Protein AF-A0A2A3DNT1-F1 (afdb_monomer_lite)

Structure (mmCIF, N/CA/C/O backbone):
data_AF-A0A2A3DNT1-F1
#
_entry.id   AF-A0A2A3DNT1-F1
#
loop_
_atom_site.group_PDB
_atom_site.id
_atom_site.type_symbol
_atom_site.label_atom_id
_atom_site.label_alt_id
_atom_site.label_comp_id
_atom_site.label_asym_id
_atom_site.label_entity_id
_atom_site.label_seq_id
_atom_site.pdbx_PDB_ins_code
_atom_site.Cartn_x
_atom_site.Cartn_y
_atom_site.Cartn_z
_atom_site.occupancy
_atom_site.B_iso_or_equiv
_atom_site.auth_seq_id
_atom_site.auth_comp_id
_atom_site.auth_asym_id
_atom_site.auth_atom_id
_atom_site.pdbx_PDB_model_num
ATOM 1 N N . MET A 1 1 ? -24.115 -1.834 28.779 1.00 49.44 1 MET A N 1
ATOM 2 C CA . MET A 1 1 ? -22.853 -1.196 28.337 1.00 49.44 1 MET A CA 1
ATOM 3 C C . MET A 1 1 ? -21.983 -2.147 27.513 1.00 49.44 1 MET A C 1
ATOM 5 O O . MET A 1 1 ? -21.519 -1.716 26.469 1.00 49.44 1 MET A O 1
ATOM 9 N N . SER A 1 2 ? -21.832 -3.424 27.896 1.00 60.84 2 SER A N 1
ATOM 10 C CA . SER A 1 2 ? -21.047 -4.425 27.142 1.00 60.84 2 SER A CA 1
ATOM 11 C C . SER A 1 2 ? -21.585 -4.746 25.737 1.00 60.84 2 SER A C 1
ATOM 13 O O . SER A 1 2 ? -20.808 -4.799 24.790 1.00 60.84 2 SER A O 1
ATOM 15 N N . ASP A 1 3 ? -22.904 -4.900 25.586 1.00 71.31 3 ASP A N 1
ATOM 16 C CA . ASP A 1 3 ? -23.538 -5.273 24.306 1.00 71.31 3 ASP A CA 1
ATOM 17 C C . ASP A 1 3 ? -23.378 -4.189 23.218 1.00 71.31 3 ASP A C 1
ATOM 19 O O . ASP A 1 3 ? -23.085 -4.471 22.057 1.00 71.31 3 ASP A O 1
ATOM 23 N N . LEU A 1 4 ? -23.460 -2.918 23.627 1.00 64.50 4 LEU A N 1
ATOM 24 C CA . LEU A 1 4 ? -23.221 -1.752 22.772 1.00 64.50 4 LEU A CA 1
ATOM 25 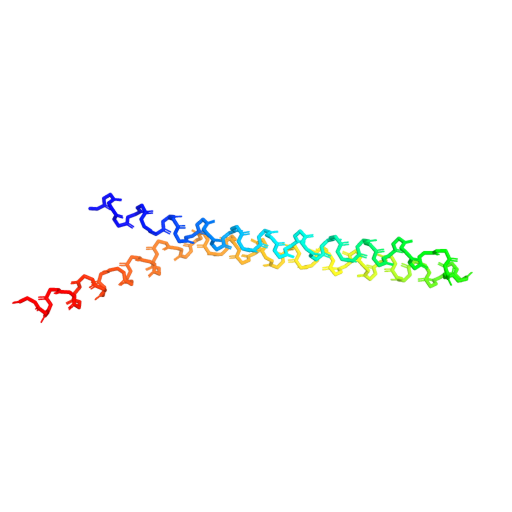C C . LEU A 1 4 ? -21.812 -1.777 22.177 1.00 64.50 4 LEU A C 1
ATOM 27 O O . LEU A 1 4 ? -21.634 -1.703 20.965 1.00 64.50 4 LEU A O 1
ATOM 31 N N . GLN A 1 5 ? -20.813 -1.911 23.051 1.00 66.44 5 GLN A N 1
ATOM 32 C CA . GLN A 1 5 ? -19.404 -1.901 22.673 1.00 66.44 5 GLN A CA 1
ATOM 33 C C . GLN A 1 5 ? -19.063 -3.097 21.778 1.00 66.44 5 GLN A C 1
ATOM 35 O O . GLN A 1 5 ? -18.307 -2.948 20.821 1.00 66.44 5 GLN A O 1
ATOM 40 N N . GLN A 1 6 ? -19.676 -4.263 22.016 1.00 71.44 6 GLN A N 1
ATOM 41 C CA . GLN A 1 6 ? -19.508 -5.435 21.153 1.00 71.44 6 GLN A CA 1
ATOM 42 C C . GLN A 1 6 ? -20.034 -5.210 19.731 1.00 71.44 6 GLN A C 1
ATOM 44 O O . GLN A 1 6 ? -19.393 -5.638 18.770 1.00 71.44 6 GLN A O 1
ATOM 49 N N . ARG A 1 7 ? -21.174 -4.529 19.574 1.00 71.38 7 ARG A N 1
ATOM 50 C CA . ARG A 1 7 ? -21.754 -4.239 18.253 1.00 71.38 7 ARG A CA 1
ATOM 51 C C . ARG A 1 7 ? -20.946 -3.196 17.480 1.00 71.38 7 ARG A C 1
ATOM 53 O O . ARG A 1 7 ? -20.730 -3.384 16.285 1.00 71.38 7 ARG A O 1
ATOM 60 N N . VAL A 1 8 ? -20.447 -2.160 18.160 1.00 68.25 8 VAL A N 1
ATOM 61 C CA . VAL A 1 8 ? -19.520 -1.169 17.574 1.00 68.25 8 VAL A CA 1
ATOM 62 C C . VAL A 1 8 ? -18.258 -1.846 17.059 1.00 68.25 8 VAL A C 1
ATOM 64 O O . VAL A 1 8 ? -17.873 -1.662 15.907 1.00 68.25 8 VAL A O 1
ATOM 67 N N . GLU A 1 9 ? -17.645 -2.687 17.890 1.00 72.19 9 GLU A N 1
ATOM 68 C CA . GLU A 1 9 ? -16.406 -3.367 17.531 1.00 72.19 9 GLU A CA 1
ATOM 69 C C . GLU A 1 9 ? -16.619 -4.363 16.378 1.00 72.19 9 GLU A C 1
ATOM 71 O O . GLU A 1 9 ? -15.755 -4.514 15.517 1.00 72.19 9 GLU A O 1
ATOM 76 N N . ALA A 1 10 ? -17.785 -5.015 16.297 1.00 75.69 10 ALA A N 1
ATOM 77 C CA . ALA A 1 10 ? -18.118 -5.903 15.184 1.00 75.69 10 ALA A CA 1
ATOM 78 C C . ALA A 1 10 ? -18.250 -5.154 13.846 1.00 75.69 10 ALA A C 1
ATOM 80 O O . ALA A 1 10 ? -17.743 -5.642 12.831 1.00 75.69 10 ALA A O 1
ATOM 81 N N . LEU A 1 11 ? -18.892 -3.979 13.846 1.00 73.25 11 LEU A N 1
ATOM 82 C CA . LEU A 1 11 ? -19.041 -3.145 12.651 1.00 73.25 11 LEU A CA 1
ATOM 83 C C . LEU A 1 11 ? -17.684 -2.592 12.198 1.00 73.25 11 LEU A C 1
ATOM 85 O O . LEU A 1 11 ? -17.305 -2.759 11.039 1.00 73.25 11 LEU A O 1
ATOM 89 N N . TYR A 1 12 ? -16.907 -2.055 13.145 1.00 74.00 12 TYR A N 1
ATOM 90 C CA . TYR A 1 12 ? -15.544 -1.573 12.920 1.00 74.00 12 TYR A CA 1
ATOM 91 C C . TYR A 1 12 ? -14.656 -2.652 12.291 1.00 74.00 12 TYR A C 1
ATOM 93 O O . TYR A 1 12 ? -13.990 -2.440 11.280 1.00 74.00 12 TYR A O 1
ATOM 101 N N . ARG A 1 13 ? -14.695 -3.867 12.840 1.00 76.81 13 ARG A N 1
ATOM 102 C CA . ARG A 1 13 ? -13.883 -4.983 12.350 1.00 76.81 13 ARG A CA 1
ATOM 103 C C . ARG A 1 13 ? -14.310 -5.455 10.957 1.00 76.81 13 ARG A C 1
ATOM 105 O O . ARG A 1 13 ? -13.479 -5.987 10.223 1.00 76.81 13 ARG A O 1
ATOM 112 N N . SER A 1 14 ? -15.577 -5.281 10.580 1.00 82.38 14 SER A N 1
ATOM 113 C CA . SER A 1 14 ? -16.045 -5.542 9.213 1.00 82.38 14 SER A CA 1
ATOM 114 C C . SER A 1 14 ? -15.501 -4.509 8.227 1.00 82.38 14 SER A C 1
ATOM 116 O O . SER A 1 14 ? -15.029 -4.882 7.155 1.00 82.38 14 SER A O 1
ATOM 118 N N . ASP A 1 15 ? -15.515 -3.232 8.601 1.00 81.50 15 ASP A N 1
ATOM 119 C CA . ASP A 1 15 ? -15.040 -2.139 7.749 1.00 81.50 15 ASP A CA 1
ATOM 120 C C . ASP A 1 15 ? -13.519 -2.199 7.522 1.00 81.50 15 ASP A C 1
ATOM 122 O O . ASP A 1 15 ? -13.025 -2.125 6.393 1.00 81.50 15 ASP A O 1
ATOM 126 N N . VAL A 1 16 ? -12.767 -2.513 8.584 1.00 84.69 16 VAL A N 1
ATOM 127 C CA . VAL A 1 16 ? -11.327 -2.806 8.501 1.00 84.69 16 VAL A CA 1
ATOM 128 C C . VAL A 1 16 ? -11.062 -3.974 7.548 1.00 84.69 16 VAL A C 1
ATOM 130 O O . VAL A 1 16 ? -10.155 -3.905 6.720 1.00 84.69 16 VAL A O 1
ATOM 133 N N . ARG A 1 17 ? -11.859 -5.051 7.618 1.00 86.25 17 ARG A N 1
ATOM 134 C CA . ARG A 1 17 ? -11.722 -6.200 6.707 1.00 86.25 17 ARG A CA 1
ATOM 135 C C . ARG A 1 17 ? -11.996 -5.816 5.255 1.00 86.25 17 ARG A C 1
ATOM 137 O O . ARG A 1 17 ? -11.266 -6.278 4.382 1.00 86.25 17 ARG A O 1
ATOM 144 N N . GLY A 1 18 ? -13.013 -4.993 4.999 1.00 88.12 18 GLY A N 1
ATOM 145 C CA . GLY A 1 18 ? -13.313 -4.480 3.660 1.00 88.12 18 GLY A CA 1
ATOM 146 C C . GLY A 1 18 ? -12.159 -3.651 3.100 1.00 88.12 18 GLY A C 1
ATOM 147 O O . GLY A 1 18 ? -11.690 -3.903 1.992 1.00 88.12 18 GLY A O 1
ATOM 148 N N . SER A 1 19 ? -11.624 -2.740 3.911 1.00 88.25 19 SER A N 1
ATOM 149 C CA . SER A 1 19 ? -10.473 -1.906 3.555 1.00 88.25 19 SER A CA 1
ATOM 150 C C . SER A 1 19 ? -9.220 -2.736 3.244 1.00 88.25 19 SER A C 1
ATOM 152 O O . SER A 1 19 ? -8.547 -2.503 2.240 1.00 88.25 19 SER A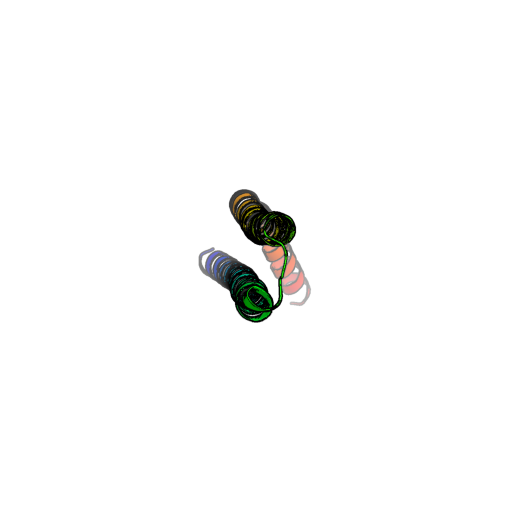 O 1
ATOM 154 N N . VAL A 1 20 ? -8.929 -3.761 4.055 1.00 89.19 20 VAL A N 1
ATOM 155 C CA . VAL A 1 20 ? -7.814 -4.692 3.806 1.00 89.19 20 VAL A CA 1
ATOM 156 C C . VAL A 1 20 ? -8.027 -5.482 2.515 1.00 89.19 20 VAL A C 1
ATOM 158 O O . VAL A 1 20 ? -7.091 -5.616 1.728 1.00 89.19 20 VAL A O 1
ATOM 161 N N . LEU A 1 21 ? -9.244 -5.974 2.262 1.00 93.38 21 LEU A N 1
ATOM 162 C CA . LEU A 1 21 ? -9.570 -6.692 1.028 1.00 93.38 21 LEU A CA 1
ATOM 163 C C . LEU A 1 21 ? -9.320 -5.814 -0.206 1.00 93.38 21 LEU A C 1
ATOM 165 O O . LEU A 1 21 ? -8.686 -6.267 -1.156 1.00 93.38 21 LEU A O 1
ATOM 169 N N . LEU A 1 22 ? -9.752 -4.551 -0.173 1.00 91.50 22 LEU A N 1
ATOM 170 C CA . LEU A 1 22 ? -9.533 -3.607 -1.269 1.00 91.50 22 LEU A CA 1
ATOM 171 C C . LEU A 1 22 ? -8.043 -3.341 -1.522 1.00 91.50 22 LEU A C 1
ATOM 173 O O . LEU A 1 22 ? -7.621 -3.372 -2.678 1.00 91.50 22 LEU A O 1
ATOM 177 N N . ILE A 1 23 ? -7.234 -3.154 -0.470 1.00 94.19 23 ILE A N 1
ATOM 178 C CA . ILE A 1 23 ? -5.771 -3.028 -0.607 1.00 94.19 23 ILE A CA 1
ATOM 179 C C . ILE A 1 23 ? -5.196 -4.275 -1.275 1.00 94.19 23 ILE A C 1
ATOM 181 O O . ILE A 1 23 ? -4.432 -4.162 -2.231 1.00 94.19 23 ILE A O 1
ATOM 185 N N . VAL A 1 24 ? -5.556 -5.467 -0.799 1.00 95.19 24 VAL A N 1
ATOM 186 C CA . VAL A 1 24 ? -5.029 -6.725 -1.345 1.00 95.19 24 VAL A CA 1
ATOM 187 C C . VAL A 1 24 ? -5.399 -6.874 -2.820 1.00 95.19 24 VAL A C 1
ATOM 189 O O . VAL A 1 24 ? -4.530 -7.172 -3.638 1.00 95.19 24 VAL A O 1
ATOM 192 N N . CYS A 1 25 ? -6.654 -6.608 -3.189 1.00 96.62 25 CYS A N 1
ATOM 193 C CA . CYS A 1 25 ? -7.096 -6.634 -4.582 1.00 96.62 25 CYS A CA 1
ATOM 194 C C . CYS A 1 25 ? -6.329 -5.629 -5.454 1.00 96.62 25 CYS A C 1
ATOM 196 O O . CYS A 1 25 ? -5.922 -5.976 -6.566 1.00 96.62 25 CYS A O 1
ATOM 198 N N . LEU A 1 26 ? -6.085 -4.413 -4.953 1.00 95.75 26 LEU A N 1
ATOM 199 C CA . LEU A 1 26 ? -5.283 -3.404 -5.645 1.00 95.75 26 LEU A CA 1
ATOM 200 C C . LEU A 1 26 ? -3.849 -3.899 -5.879 1.00 95.75 26 LEU A C 1
ATOM 202 O O . LEU A 1 26 ? -3.363 -3.850 -7.007 1.00 95.75 26 LEU A O 1
ATOM 206 N N . TRP A 1 27 ? -3.195 -4.416 -4.837 1.00 97.12 27 TRP A N 1
ATOM 207 C CA . TRP A 1 27 ? -1.839 -4.965 -4.919 1.00 97.12 27 TRP A CA 1
ATOM 208 C C . TRP A 1 27 ? -1.736 -6.080 -5.951 1.00 97.12 27 TRP A C 1
ATOM 210 O O . TRP A 1 27 ? -0.875 -6.024 -6.830 1.00 97.12 27 TRP A O 1
ATOM 220 N N . VAL A 1 28 ? -2.644 -7.056 -5.885 1.00 97.94 28 VAL A N 1
ATOM 221 C CA . VAL A 1 28 ? -2.690 -8.169 -6.839 1.00 97.94 28 VAL A CA 1
ATOM 222 C C . VAL A 1 28 ? -2.860 -7.649 -8.262 1.00 97.94 28 VAL A C 1
ATOM 224 O O . VAL A 1 28 ? -2.118 -8.062 -9.146 1.00 97.94 28 VAL A O 1
ATOM 227 N N . THR A 1 29 ? -3.780 -6.710 -8.485 1.00 97.62 29 THR A N 1
ATOM 228 C CA . THR A 1 29 ? -4.067 -6.177 -9.824 1.00 97.62 29 THR A CA 1
ATOM 229 C C . THR A 1 29 ? -2.870 -5.425 -10.404 1.00 97.62 29 THR A C 1
ATOM 231 O O . THR A 1 29 ? -2.453 -5.706 -11.526 1.00 97.62 29 THR A O 1
ATOM 234 N N . ILE A 1 30 ? -2.283 -4.493 -9.647 1.00 97.56 30 ILE A N 1
ATOM 235 C CA . ILE A 1 30 ? -1.160 -3.674 -10.124 1.00 97.56 30 ILE A CA 1
ATOM 236 C C . ILE A 1 30 ? 0.084 -4.530 -10.363 1.00 97.56 30 ILE A C 1
ATOM 238 O O . ILE A 1 30 ? 0.720 -4.389 -11.407 1.00 97.56 30 ILE A O 1
ATOM 242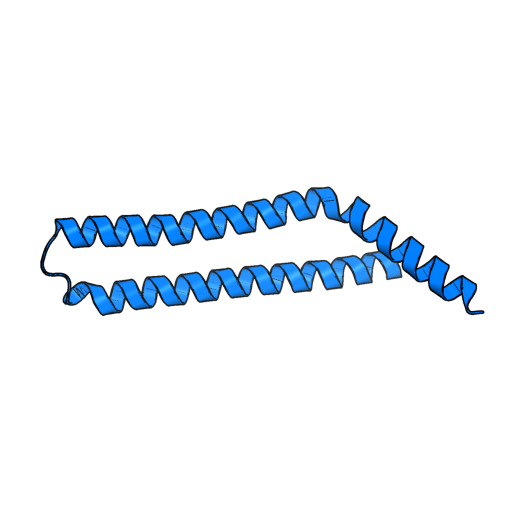 N N . LEU A 1 31 ? 0.420 -5.441 -9.443 1.00 97.00 31 LEU A N 1
ATOM 243 C CA . LEU A 1 31 ? 1.569 -6.332 -9.622 1.00 97.00 31 LEU A CA 1
ATOM 244 C C . LEU A 1 31 ? 1.359 -7.295 -10.788 1.00 97.00 31 LEU A C 1
ATOM 246 O O . LEU A 1 31 ? 2.280 -7.499 -11.574 1.00 97.00 31 LEU A O 1
ATOM 250 N N . PHE A 1 32 ? 0.155 -7.849 -10.939 1.00 97.50 32 PHE A N 1
ATOM 251 C CA . PHE A 1 32 ? -0.173 -8.700 -12.076 1.00 97.50 32 PHE A CA 1
ATOM 252 C C . PHE A 1 32 ? 0.024 -7.959 -13.402 1.00 97.50 32 PHE A C 1
ATOM 254 O O . PHE A 1 32 ? 0.720 -8.460 -14.284 1.00 97.50 32 PHE A O 1
ATOM 261 N N . VAL A 1 33 ? -0.524 -6.746 -13.529 1.00 96.69 33 VAL A N 1
ATOM 262 C CA . VAL A 1 33 ? -0.360 -5.927 -14.738 1.00 96.69 33 VAL A CA 1
ATOM 263 C C . VAL A 1 33 ? 1.111 -5.594 -14.973 1.00 96.69 33 VAL A C 1
ATOM 265 O O . VAL A 1 33 ? 1.586 -5.735 -16.098 1.00 96.69 33 VAL A O 1
ATOM 268 N N . LEU A 1 34 ? 1.859 -5.207 -13.936 1.00 96.31 34 LEU A N 1
ATOM 269 C CA . LEU A 1 34 ? 3.282 -4.886 -14.056 1.00 96.31 34 LEU A CA 1
ATOM 270 C C . LEU A 1 34 ? 4.091 -6.089 -14.556 1.00 96.31 34 LEU A C 1
ATOM 272 O O . LEU A 1 34 ? 4.860 -5.951 -15.501 1.00 96.31 34 LEU A O 1
ATOM 276 N N . LEU A 1 35 ? 3.885 -7.272 -13.971 1.00 96.56 35 LEU A N 1
ATOM 277 C CA . LEU A 1 35 ? 4.589 -8.497 -14.357 1.00 96.56 35 LEU A CA 1
ATOM 278 C C . LEU A 1 35 ? 4.219 -8.943 -15.773 1.00 96.56 35 LEU A C 1
ATOM 280 O O . LEU A 1 35 ? 5.098 -9.306 -16.553 1.00 96.56 35 LEU A O 1
ATOM 284 N N . MET A 1 36 ? 2.931 -8.884 -16.115 1.00 97.31 36 MET A N 1
ATOM 285 C CA . MET A 1 36 ? 2.449 -9.307 -17.426 1.00 97.31 36 MET A CA 1
ATOM 286 C C . MET A 1 36 ? 2.883 -8.346 -18.532 1.00 97.31 36 MET A C 1
ATOM 288 O O . MET A 1 36 ? 3.147 -8.779 -19.647 1.00 97.31 36 MET A O 1
ATOM 292 N N . THR A 1 37 ? 2.992 -7.049 -18.242 1.00 94.81 37 THR A N 1
ATOM 293 C CA . THR A 1 37 ? 3.423 -6.044 -19.227 1.00 94.81 37 THR A CA 1
ATOM 294 C C . THR A 1 37 ? 4.944 -5.921 -19.335 1.00 94.81 37 THR A C 1
ATOM 296 O O . THR A 1 37 ? 5.436 -5.540 -20.395 1.00 94.81 37 THR A O 1
ATOM 299 N N . TRP A 1 38 ? 5.702 -6.311 -18.303 1.00 94.56 38 TRP A N 1
ATOM 300 C CA . TRP A 1 38 ? 7.164 -6.185 -18.239 1.00 94.56 38 TRP A CA 1
ATOM 301 C C . TRP A 1 38 ? 7.945 -6.639 -19.489 1.00 94.56 38 TRP A C 1
ATOM 303 O O . TRP A 1 38 ? 8.816 -5.881 -19.936 1.00 94.56 38 TRP A O 1
ATOM 313 N N . PRO A 1 39 ? 7.686 -7.825 -20.087 1.00 95.31 39 PRO A N 1
ATOM 314 C CA . PRO A 1 39 ? 8.439 -8.277 -21.260 1.00 95.31 39 PRO A CA 1
ATOM 315 C C . PRO A 1 39 ? 8.111 -7.486 -22.533 1.00 95.31 39 PRO A C 1
ATOM 317 O O . PRO A 1 39 ? 8.912 -7.482 -23.462 1.00 95.31 39 PRO A O 1
ATOM 320 N N . TYR A 1 40 ? 6.966 -6.801 -22.575 1.00 94.62 40 TYR A N 1
ATOM 321 C CA . TYR A 1 40 ? 6.518 -6.030 -23.736 1.00 94.62 40 TYR A CA 1
ATOM 322 C C . TYR A 1 40 ? 7.031 -4.588 -23.737 1.00 94.62 40 TYR A C 1
ATOM 324 O O . TYR A 1 40 ? 6.846 -3.887 -24.727 1.00 94.62 40 TYR A O 1
ATOM 332 N N . ILE A 1 41 ? 7.670 -4.129 -22.653 1.00 93.06 41 ILE A N 1
ATOM 333 C CA . ILE A 1 41 ? 8.239 -2.781 -22.573 1.00 93.06 41 ILE A CA 1
ATOM 334 C C . ILE A 1 41 ? 9.644 -2.805 -23.205 1.00 93.06 41 ILE A C 1
ATOM 336 O O . ILE A 1 41 ? 10.544 -3.446 -22.651 1.00 93.06 41 ILE A O 1
ATOM 340 N N . PRO A 1 42 ? 9.867 -2.117 -24.341 1.00 89.50 42 PRO A N 1
ATOM 341 C CA . PRO A 1 42 ? 11.131 -2.198 -25.070 1.00 89.50 42 PRO A CA 1
ATOM 342 C C . PRO A 1 42 ? 12.222 -1.283 -24.494 1.00 89.50 42 PRO A C 1
ATOM 344 O O . PRO A 1 42 ? 13.401 -1.608 -24.590 1.00 89.50 42 PRO A O 1
ATOM 347 N N . ASP A 1 43 ? 11.842 -0.160 -23.877 1.00 94.62 43 ASP A N 1
ATOM 348 C CA . ASP A 1 43 ? 12.766 0.871 -23.394 1.00 94.62 43 ASP A CA 1
ATOM 349 C C . ASP A 1 43 ? 12.991 0.802 -21.874 1.00 94.62 43 ASP A C 1
ATOM 351 O O . ASP A 1 43 ? 12.056 0.626 -21.087 1.00 94.62 43 ASP A O 1
ATOM 355 N N . GLY A 1 44 ? 14.248 0.965 -21.452 1.00 92.94 44 GLY A N 1
ATOM 356 C CA . GLY A 1 44 ? 14.635 0.921 -20.040 1.00 92.94 44 GLY A CA 1
ATOM 357 C C . GLY A 1 44 ? 14.129 2.116 -19.228 1.00 92.94 44 GLY A C 1
ATOM 358 O O . GLY A 1 44 ? 13.762 1.949 -18.064 1.00 92.94 44 GLY A O 1
ATOM 359 N N . GLY A 1 45 ? 14.046 3.300 -19.839 1.00 95.88 45 GLY A N 1
ATOM 360 C CA . GLY A 1 45 ? 13.471 4.489 -19.213 1.00 95.88 45 GLY A CA 1
ATOM 361 C C . GLY A 1 45 ? 11.983 4.305 -18.925 1.00 95.88 45 GLY A C 1
ATOM 362 O O . GLY A 1 45 ? 11.536 4.552 -17.805 1.00 95.88 45 GLY A O 1
ATOM 363 N N . ILE A 1 46 ? 11.228 3.769 -19.888 1.00 94.94 46 ILE A N 1
ATOM 364 C CA . ILE A 1 46 ? 9.804 3.448 -19.708 1.00 94.94 46 ILE A CA 1
ATOM 365 C C . ILE A 1 46 ? 9.614 2.418 -18.586 1.00 94.94 46 ILE A C 1
ATOM 367 O O . ILE A 1 46 ? 8.731 2.601 -17.748 1.00 94.94 46 ILE A O 1
ATOM 371 N N . LYS A 1 47 ? 10.458 1.377 -18.498 1.00 95.56 47 LYS A N 1
ATOM 372 C CA . LYS A 1 47 ? 10.397 0.405 -17.384 1.00 95.56 47 LYS A CA 1
ATOM 373 C C . LYS A 1 47 ? 10.550 1.076 -16.025 1.00 95.56 47 LYS A C 1
ATOM 375 O O . LYS A 1 47 ? 9.814 0.744 -15.099 1.00 95.56 47 LYS A O 1
ATOM 380 N N . LEU A 1 48 ? 11.480 2.023 -15.911 1.00 96.62 48 LEU A N 1
ATOM 381 C CA . LEU A 1 48 ? 11.722 2.750 -14.669 1.00 96.62 48 LEU A CA 1
ATOM 382 C C . LEU A 1 48 ? 10.518 3.625 -14.302 1.00 96.62 48 LEU A C 1
ATOM 384 O O . LEU A 1 48 ? 10.045 3.563 -13.169 1.00 96.62 48 LEU A O 1
ATOM 388 N N . VAL A 1 49 ? 9.970 4.371 -15.265 1.00 96.62 49 VAL A N 1
ATOM 389 C CA . VAL A 1 49 ? 8.776 5.206 -15.052 1.00 96.62 49 VAL A CA 1
ATOM 390 C C . VAL A 1 49 ? 7.581 4.361 -14.616 1.00 96.62 49 VAL A C 1
ATOM 392 O O . VAL A 1 49 ? 6.931 4.690 -13.625 1.00 96.62 49 VAL A O 1
ATOM 395 N N . VAL A 1 50 ? 7.309 3.251 -15.307 1.00 96.25 50 VAL A N 1
ATOM 396 C CA . VAL A 1 50 ? 6.194 2.351 -14.980 1.00 96.25 50 VAL A CA 1
ATOM 397 C C . VAL A 1 50 ? 6.382 1.721 -13.597 1.00 96.25 50 VAL A C 1
ATOM 399 O O . VAL A 1 50 ? 5.431 1.680 -12.819 1.00 96.25 50 VAL A O 1
ATOM 402 N N . ALA A 1 51 ? 7.598 1.288 -13.251 1.00 96.25 51 ALA A N 1
ATOM 403 C CA . ALA A 1 51 ? 7.890 0.725 -11.934 1.00 96.25 51 ALA A CA 1
ATOM 404 C C . ALA A 1 51 ? 7.689 1.750 -10.806 1.00 96.25 51 ALA A C 1
ATOM 406 O O . ALA A 1 51 ? 7.054 1.438 -9.798 1.00 96.25 51 ALA A O 1
ATOM 407 N N . VAL A 1 52 ? 8.178 2.983 -10.983 1.00 97.88 52 VAL A N 1
ATOM 408 C CA . VAL A 1 52 ? 8.007 4.065 -9.999 1.00 97.88 52 VAL A CA 1
ATOM 409 C C . VAL A 1 52 ? 6.537 4.455 -9.866 1.00 97.88 52 VAL A C 1
ATOM 411 O O . VAL A 1 52 ? 6.050 4.610 -8.748 1.00 97.88 52 VAL A O 1
ATOM 414 N N . ALA A 1 53 ? 5.806 4.561 -10.977 1.00 96.88 53 ALA A N 1
ATOM 415 C CA . ALA A 1 53 ? 4.380 4.866 -10.956 1.00 96.88 53 ALA A CA 1
ATOM 416 C C . ALA A 1 53 ? 3.576 3.765 -10.246 1.00 96.88 53 ALA A C 1
ATOM 418 O O . ALA A 1 53 ? 2.760 4.068 -9.377 1.00 96.88 53 ALA A O 1
ATOM 419 N N . ALA A 1 54 ? 3.844 2.491 -10.548 1.00 96.88 54 ALA A N 1
ATOM 420 C CA . ALA A 1 54 ? 3.208 1.361 -9.872 1.00 96.88 54 ALA A CA 1
ATOM 421 C C . ALA A 1 54 ? 3.503 1.369 -8.363 1.00 96.88 54 ALA A C 1
ATOM 423 O O . ALA A 1 54 ? 2.584 1.232 -7.554 1.00 96.88 54 ALA A O 1
ATOM 424 N N . ALA A 1 55 ? 4.760 1.601 -7.974 1.00 97.50 55 ALA A N 1
ATOM 425 C CA . ALA A 1 55 ? 5.148 1.714 -6.571 1.00 97.50 55 ALA A CA 1
ATOM 426 C C . ALA A 1 55 ? 4.434 2.881 -5.870 1.00 97.50 55 ALA A C 1
ATOM 428 O O . ALA A 1 55 ? 3.899 2.701 -4.777 1.00 97.50 55 ALA A O 1
ATOM 429 N N . ALA A 1 56 ? 4.363 4.052 -6.508 1.00 97.75 56 ALA A N 1
ATOM 430 C CA . ALA A 1 56 ? 3.672 5.218 -5.967 1.00 97.75 56 ALA A CA 1
ATOM 431 C C . ALA A 1 56 ? 2.179 4.939 -5.736 1.00 97.75 56 ALA A C 1
ATOM 433 O O . ALA A 1 56 ? 1.666 5.221 -4.655 1.00 97.75 56 ALA A O 1
ATOM 434 N N . VAL A 1 57 ? 1.493 4.326 -6.709 1.00 96.19 57 VAL A N 1
ATOM 435 C CA . VAL A 1 57 ? 0.074 3.950 -6.587 1.00 96.19 57 VAL A CA 1
ATOM 436 C C . VAL A 1 57 ? -0.145 3.033 -5.386 1.00 96.19 57 VAL A C 1
ATOM 438 O O . VAL A 1 57 ? -1.047 3.286 -4.585 1.00 96.19 57 VAL A O 1
ATOM 441 N N . LEU A 1 58 ? 0.687 2.000 -5.234 1.00 96.62 58 LEU A N 1
ATOM 442 C CA . LEU A 1 58 ? 0.568 1.025 -4.150 1.00 96.62 58 LEU A CA 1
ATOM 443 C C . LEU A 1 58 ? 0.852 1.639 -2.780 1.00 96.62 58 LEU A C 1
ATOM 445 O O . LEU A 1 58 ? 0.068 1.450 -1.846 1.00 96.62 58 LEU A O 1
ATOM 449 N N . ILE A 1 59 ? 1.943 2.396 -2.659 1.00 96.62 59 ILE A N 1
ATOM 450 C CA . ILE A 1 59 ? 2.355 3.014 -1.397 1.00 96.62 59 ILE A CA 1
ATOM 451 C C . ILE A 1 59 ? 1.327 4.057 -0.965 1.00 96.62 59 ILE A C 1
ATOM 453 O O . ILE A 1 59 ? 0.854 3.999 0.168 1.00 96.62 59 ILE A O 1
ATOM 457 N N . PHE A 1 60 ? 0.932 4.972 -1.854 1.00 96.56 60 PHE A N 1
ATOM 458 C CA . PHE A 1 60 ? 0.004 6.038 -1.485 1.00 96.56 60 PHE A CA 1
ATOM 459 C C . PHE A 1 60 ? -1.396 5.521 -1.169 1.00 96.56 60 PHE A C 1
ATOM 461 O O . PHE A 1 60 ? -1.981 5.978 -0.192 1.00 96.56 60 PHE A O 1
ATOM 468 N N . ASN A 1 61 ? -1.921 4.538 -1.908 1.00 94.50 61 ASN A N 1
ATOM 469 C CA . ASN A 1 61 ? -3.220 3.949 -1.560 1.00 94.50 61 ASN A CA 1
ATOM 470 C C . ASN A 1 61 ? -3.172 3.225 -0.212 1.00 94.50 61 ASN A C 1
ATOM 472 O O . ASN A 1 61 ? -4.078 3.377 0.606 1.00 94.50 61 ASN A O 1
ATOM 476 N N . THR A 1 62 ? -2.099 2.474 0.047 1.00 93.81 62 THR A N 1
ATOM 477 C CA . THR A 1 62 ? -1.929 1.784 1.333 1.00 93.81 62 THR A CA 1
ATOM 478 C C . THR A 1 62 ? -1.803 2.797 2.477 1.00 93.81 62 THR A C 1
ATOM 480 O O . THR A 1 62 ? -2.454 2.639 3.506 1.00 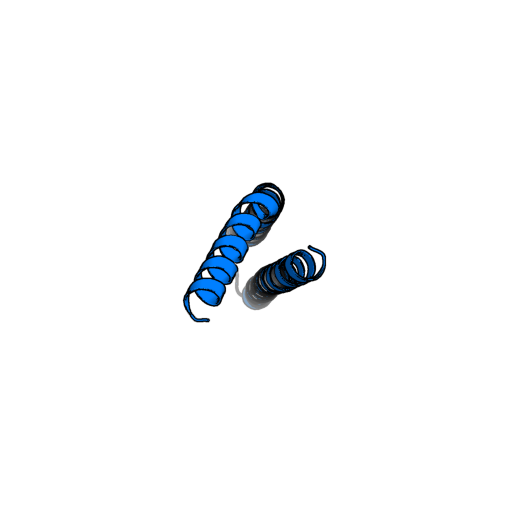93.81 62 THR A O 1
ATOM 483 N N . ALA A 1 63 ? -1.033 3.874 2.289 1.00 94.38 63 ALA A N 1
ATOM 484 C CA . ALA A 1 63 ? -0.876 4.945 3.272 1.00 94.38 63 ALA A CA 1
ATOM 485 C C . ALA A 1 63 ? -2.183 5.708 3.529 1.00 94.38 63 ALA A C 1
ATOM 487 O O . ALA A 1 63 ? -2.500 5.986 4.682 1.00 94.38 63 ALA A O 1
ATOM 488 N N . ALA A 1 64 ? -2.965 6.006 2.488 1.00 91.12 64 ALA A N 1
ATOM 489 C CA . ALA A 1 64 ? -4.251 6.687 2.618 1.00 91.12 64 ALA A CA 1
ATOM 490 C C . ALA A 1 64 ? -5.254 5.859 3.433 1.00 91.12 64 ALA A C 1
ATOM 492 O O . ALA A 1 64 ? -5.903 6.387 4.333 1.00 91.12 64 ALA A O 1
ATOM 493 N N . ILE A 1 65 ? -5.340 4.550 3.174 1.00 88.94 65 ILE A N 1
ATOM 494 C CA . ILE A 1 65 ? -6.214 3.662 3.949 1.00 88.94 65 ILE A CA 1
ATOM 495 C C . ILE A 1 65 ? -5.684 3.483 5.375 1.00 88.94 65 ILE A C 1
ATOM 497 O O . ILE A 1 65 ? -6.468 3.512 6.316 1.00 88.94 65 ILE A O 1
ATOM 501 N N . LEU A 1 66 ? -4.369 3.363 5.583 1.00 87.69 66 LEU A N 1
ATOM 502 C CA . LEU A 1 66 ? -3.798 3.335 6.935 1.00 87.69 66 LEU A CA 1
ATOM 503 C C . LEU A 1 66 ? -4.100 4.621 7.712 1.00 87.69 66 LEU A C 1
ATOM 505 O O . LEU A 1 66 ? -4.456 4.542 8.885 1.00 87.69 66 LEU A O 1
ATOM 509 N N . ALA A 1 67 ? -4.007 5.784 7.067 1.00 88.50 67 ALA A N 1
ATOM 510 C CA . ALA A 1 67 ? -4.367 7.065 7.665 1.00 88.50 67 ALA A CA 1
ATOM 511 C C . ALA A 1 67 ? -5.863 7.125 8.003 1.00 88.50 67 ALA A C 1
ATOM 513 O O . ALA A 1 67 ? -6.210 7.514 9.116 1.00 88.50 67 ALA A O 1
ATOM 514 N N . MET A 1 68 ? -6.733 6.663 7.096 1.00 84.75 68 MET A N 1
ATOM 515 C CA . MET A 1 68 ? -8.169 6.521 7.354 1.00 84.75 68 MET A CA 1
ATOM 516 C C . MET A 1 68 ? -8.411 5.632 8.576 1.00 84.75 68 MET A C 1
ATOM 518 O O . MET A 1 68 ? -9.105 6.052 9.492 1.00 84.75 68 MET A O 1
ATOM 522 N N . LEU A 1 69 ? -7.808 4.441 8.634 1.00 82.00 69 LEU A N 1
ATOM 523 C CA . LEU A 1 69 ? -7.975 3.505 9.748 1.00 82.00 69 LEU A CA 1
ATOM 524 C C . LEU A 1 69 ? -7.426 4.052 11.070 1.00 82.00 69 LEU A C 1
ATOM 526 O O . LEU A 1 69 ? -7.998 3.770 12.123 1.00 82.00 69 LEU A O 1
ATOM 530 N N . ASN A 1 70 ? -6.321 4.801 11.031 1.00 80.75 70 ASN A N 1
ATOM 531 C CA . ASN A 1 70 ? -5.728 5.410 12.218 1.00 80.75 70 ASN A CA 1
ATOM 532 C C . ASN A 1 70 ? -6.610 6.541 12.762 1.00 80.75 70 ASN A C 1
ATOM 534 O O . ASN A 1 70 ? -6.912 6.553 13.950 1.00 80.75 70 ASN A O 1
ATOM 538 N N . HIS A 1 71 ? -7.103 7.417 11.885 1.00 73.44 71 HIS A N 1
ATOM 539 C CA . HIS A 1 71 ? -8.037 8.478 12.259 1.00 73.44 71 HIS A CA 1
ATOM 540 C C . HIS A 1 71 ? -9.382 7.906 12.744 1.00 73.44 71 HIS A C 1
ATOM 542 O O . HIS A 1 71 ? -9.909 8.324 13.769 1.00 73.44 71 HIS A O 1
ATOM 548 N N . TYR A 1 72 ? -9.877 6.840 12.103 1.00 66.81 72 TYR A N 1
ATOM 549 C CA . TYR A 1 72 ? -11.066 6.110 12.557 1.00 66.81 72 TYR A CA 1
ATOM 550 C C . TYR A 1 72 ? -10.903 5.494 13.951 1.00 66.81 72 TYR A C 1
ATOM 552 O O . TYR A 1 72 ? -11.888 5.368 14.671 1.00 66.81 72 TYR A O 1
ATOM 560 N N . LYS A 1 73 ? -9.691 5.081 14.351 1.00 63.16 73 LYS A N 1
ATOM 561 C CA . LYS A 1 73 ? -9.442 4.586 15.716 1.00 63.16 73 LYS A CA 1
ATOM 562 C C . LYS A 1 73 ? -9.515 5.691 16.762 1.00 63.16 73 LYS A C 1
ATOM 564 O O . LYS A 1 73 ? -9.932 5.394 17.876 1.00 63.16 73 LYS A O 1
ATOM 569 N N . GLU A 1 74 ? -9.112 6.910 16.417 1.00 61.34 74 GLU A N 1
ATOM 570 C CA . GLU A 1 74 ? -9.207 8.069 17.310 1.00 61.34 74 GLU A CA 1
ATOM 571 C C . GLU A 1 74 ? -10.658 8.557 17.449 1.00 61.34 74 GLU A C 1
ATOM 573 O O . GLU A 1 74 ? -11.077 8.891 18.555 1.00 61.34 74 GLU A O 1
ATOM 578 N N . ASP A 1 75 ? -11.460 8.484 16.379 1.00 60.25 75 ASP A N 1
ATOM 579 C CA . ASP A 1 75 ? -12.833 9.016 16.368 1.00 60.25 75 ASP A CA 1
ATOM 580 C C . ASP A 1 75 ? -13.947 7.982 16.652 1.00 60.25 75 ASP A C 1
ATOM 582 O O . ASP A 1 75 ? -15.110 8.361 16.854 1.00 60.25 75 ASP A O 1
ATOM 586 N N . LYS A 1 76 ? -13.642 6.672 16.712 1.00 60.03 76 LYS A N 1
ATOM 587 C CA . LYS A 1 76 ? -14.677 5.625 16.874 1.00 60.03 76 LYS A CA 1
ATOM 588 C C . LYS A 1 76 ? -15.493 5.759 18.161 1.00 60.03 76 LYS A C 1
ATOM 590 O O . LYS A 1 76 ? -16.694 5.492 18.146 1.00 60.03 76 LYS A O 1
ATOM 595 N N . ASP A 1 77 ? -14.875 6.176 19.263 1.00 59.41 77 ASP A N 1
ATOM 596 C CA . ASP A 1 77 ? -15.546 6.206 20.568 1.00 59.41 77 ASP A CA 1
ATOM 597 C C . ASP A 1 77 ? -16.576 7.346 20.656 1.00 59.41 77 ASP A C 1
ATOM 599 O O . ASP A 1 77 ? -17.581 7.225 21.363 1.00 59.41 77 ASP A O 1
ATOM 603 N N . PHE A 1 78 ? -16.385 8.420 19.881 1.00 59.22 78 PHE A N 1
ATOM 604 C CA . PHE A 1 78 ? -17.323 9.539 19.809 1.00 59.22 78 PHE A CA 1
ATOM 605 C C . PHE A 1 78 ? -18.475 9.270 18.830 1.00 59.22 78 PHE A C 1
ATOM 607 O O . PHE A 1 78 ? -19.643 9.410 19.202 1.00 59.22 78 PHE A O 1
ATOM 614 N N . ILE A 1 79 ? -18.167 8.830 17.604 1.00 61.12 79 ILE A N 1
ATOM 615 C CA . ILE A 1 79 ? -19.166 8.643 16.537 1.00 61.12 79 ILE A CA 1
ATOM 616 C C . ILE A 1 79 ? -20.149 7.522 16.897 1.00 61.12 79 ILE A C 1
ATOM 618 O O . ILE A 1 79 ? -21.367 7.716 16.877 1.00 61.12 79 ILE A O 1
ATOM 622 N N . TYR A 1 80 ? -19.643 6.361 17.315 1.00 58.56 80 TYR A N 1
ATOM 623 C CA . TYR A 1 80 ? -20.503 5.213 17.599 1.00 58.56 80 TYR A CA 1
ATOM 624 C C . TYR A 1 80 ? -21.236 5.311 18.943 1.00 58.56 80 TYR A C 1
ATOM 626 O O . TYR A 1 80 ? -22.314 4.734 19.108 1.00 58.56 80 TYR A O 1
ATOM 634 N N . GLY A 1 81 ? -20.700 6.070 19.903 1.00 61.56 81 GLY A N 1
ATOM 635 C CA . GLY A 1 81 ? -21.389 6.345 21.164 1.00 61.56 81 GLY A CA 1
ATOM 636 C C . GLY A 1 81 ? -22.674 7.162 20.974 1.00 61.56 81 GLY A C 1
ATOM 637 O O . GLY A 1 81 ? -23.656 6.942 21.691 1.00 61.56 81 GLY A O 1
ATOM 638 N N . LEU A 1 82 ? -22.686 8.082 20.004 1.00 65.38 82 LEU A N 1
ATOM 639 C CA . LEU A 1 82 ? -23.834 8.940 19.708 1.00 65.38 82 LEU A CA 1
ATOM 640 C C . LEU A 1 82 ? -24.909 8.207 18.892 1.00 65.38 82 LEU A C 1
ATOM 642 O O . LEU A 1 82 ? -26.092 8.282 19.230 1.00 65.38 82 LEU A O 1
ATOM 646 N N . ASP A 1 83 ? -24.499 7.444 17.876 1.00 65.06 83 ASP A N 1
ATOM 647 C CA . ASP A 1 83 ? -25.421 6.702 17.007 1.00 65.06 83 ASP A CA 1
ATOM 648 C C . ASP A 1 83 ? -26.242 5.673 17.782 1.00 65.06 83 ASP A C 1
ATOM 650 O O . ASP A 1 83 ? -27.453 5.545 17.582 1.00 65.06 83 ASP A O 1
ATOM 654 N N . ILE A 1 84 ? -25.621 4.984 18.742 1.00 62.62 84 ILE A N 1
ATOM 655 C CA . ILE A 1 84 ? -26.354 3.980 19.506 1.00 62.62 84 ILE A CA 1
ATOM 656 C C . ILE A 1 84 ? -27.269 4.616 20.557 1.00 62.62 84 ILE A C 1
ATOM 658 O O . ILE A 1 84 ? -28.392 4.149 20.742 1.00 62.62 84 ILE A O 1
ATOM 662 N N . LYS A 1 85 ? -26.866 5.733 21.179 1.00 66.94 85 LYS A N 1
ATOM 663 C CA . LYS A 1 85 ? -27.775 6.511 22.038 1.00 66.94 85 LYS A CA 1
ATOM 664 C C . LYS A 1 85 ? -29.012 6.985 21.272 1.00 66.94 85 LYS A C 1
ATOM 666 O O . LYS A 1 85 ? -30.114 6.928 21.813 1.00 66.94 85 LYS A O 1
ATOM 671 N N . ASN A 1 86 ? -28.847 7.412 20.021 1.00 68.62 86 ASN A N 1
ATOM 672 C CA . ASN A 1 86 ? -29.960 7.832 19.172 1.00 68.62 86 ASN A CA 1
ATOM 673 C C . ASN A 1 86 ? -30.845 6.651 18.744 1.00 68.62 86 ASN A C 1
ATOM 675 O O . ASN A 1 86 ? -32.071 6.768 18.785 1.00 68.62 86 ASN A O 1
ATOM 679 N N . ALA A 1 87 ? -30.256 5.503 18.397 1.00 66.62 87 ALA A N 1
ATOM 680 C CA . ALA A 1 87 ? -30.999 4.288 18.062 1.00 66.62 87 ALA A CA 1
ATOM 681 C C . ALA A 1 87 ? -31.802 3.738 19.259 1.00 66.62 87 ALA A C 1
ATOM 683 O O . ALA A 1 87 ? -32.966 3.361 19.105 1.00 66.62 87 ALA A O 1
ATOM 684 N N . ASP A 1 88 ? -31.227 3.746 20.466 1.00 67.62 88 ASP A N 1
ATOM 685 C CA . ASP A 1 88 ? -31.9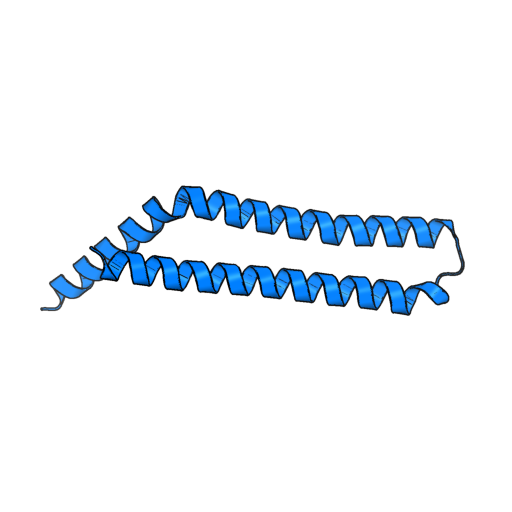35 3.373 21.696 1.00 67.62 88 ASP A CA 1
ATOM 686 C C . ASP A 1 88 ? -33.043 4.381 22.044 1.00 67.62 88 ASP A C 1
ATOM 688 O O . ASP A 1 88 ? -34.145 3.980 22.424 1.00 67.62 88 ASP A O 1
ATOM 692 N N . ALA A 1 89 ? -32.808 5.683 21.850 1.00 72.19 89 ALA A N 1
ATOM 693 C CA . ALA A 1 89 ? -33.833 6.711 22.040 1.00 72.19 89 ALA A CA 1
ATOM 694 C C . ALA A 1 89 ? -34.996 6.581 21.040 1.00 72.19 89 ALA A C 1
ATOM 696 O O . ALA A 1 89 ? -36.145 6.847 21.394 1.00 72.19 89 ALA A O 1
ATOM 697 N N . ALA A 1 90 ? -34.726 6.156 19.803 1.00 71.38 90 ALA A N 1
ATOM 698 C CA . ALA A 1 90 ? -35.758 5.871 18.811 1.00 71.38 90 ALA A CA 1
ATOM 699 C C . ALA A 1 90 ? -36.579 4.624 19.177 1.00 71.38 90 ALA A C 1
ATOM 701 O O . ALA A 1 90 ? -37.800 4.639 19.027 1.00 71.38 90 ALA A O 1
ATOM 702 N N . ARG A 1 91 ? -35.937 3.577 19.719 1.00 65.06 91 ARG A N 1
ATOM 703 C CA . ARG A 1 91 ? -36.623 2.354 20.168 1.00 65.06 91 ARG A CA 1
ATOM 704 C C . ARG A 1 91 ? -37.507 2.596 21.395 1.00 65.06 91 ARG A C 1
ATOM 706 O O . ARG A 1 91 ? -38.638 2.128 21.418 1.00 65.06 91 ARG A O 1
ATOM 713 N N . ASN A 1 92 ? -37.039 3.384 22.364 1.00 63.06 92 ASN A N 1
ATOM 714 C CA . ASN A 1 92 ? -37.813 3.737 23.565 1.00 63.06 92 ASN A CA 1
ATOM 715 C C . ASN A 1 92 ? -38.979 4.706 23.296 1.00 63.06 92 ASN A C 1
ATOM 717 O O . ASN A 1 92 ? -39.846 4.856 24.145 1.00 63.06 92 ASN A O 1
ATOM 721 N N . ARG A 1 93 ? -39.014 5.377 22.137 1.00 61.22 93 ARG A N 1
ATOM 722 C CA . ARG A 1 93 ? -40.165 6.192 21.703 1.00 61.22 93 ARG A CA 1
ATOM 723 C C . ARG A 1 93 ? -41.277 5.374 21.038 1.00 61.22 93 ARG A C 1
ATOM 725 O O . ARG A 1 93 ? -42.338 5.928 20.777 1.00 61.22 93 ARG A O 1
ATOM 732 N N . GLN A 1 94 ? -41.019 4.107 20.713 1.00 58.22 94 GLN A N 1
ATOM 733 C CA . GLN A 1 94 ? -41.967 3.218 20.031 1.00 58.22 94 GLN A CA 1
ATOM 734 C C . GLN A 1 94 ? -42.616 2.182 20.969 1.00 58.22 94 GLN A C 1
ATOM 736 O O . GLN A 1 94 ? -43.459 1.418 20.503 1.00 58.22 94 GLN A O 1
ATOM 741 N N . SER A 1 95 ? -42.252 2.158 22.260 1.00 48.88 95 SER A N 1
ATOM 742 C CA . SER A 1 95 ? -42.969 1.422 23.320 1.00 48.88 95 SER A CA 1
ATOM 743 C C . SER A 1 95 ? -43.831 2.366 24.142 1.00 48.88 95 SER A C 1
ATOM 745 O O . SER A 1 95 ? -44.971 1.985 24.464 1.00 48.88 95 SER A O 1
#

Foldseek 3Di:
DVVLVVVLVVVLVVVVVVLVVVLVVLLCVLVVCLVVCVVVDPDPVVNVVSVVVSVCVSVVSVVVSVVVNVVCVVCSVPPSVVVVVVVVVVVVVVD

pLDDT: mean 82.13, std 14.75, range [48.88, 97.94]

Radius of gyration: 21.22 Å; chains: 1; bounding box: 58×19×53 Å

Secondary structure (DSSP, 8-state):
-HHHHHHHHHHHHHHHHHHHHHHHHHHHHHHHHHHHHGGG---HHHHHHHHHHHHHHHHHHHHHHHHHHHHHHHHHHHHHHHHHHHHHHHHHT--

Sequence (95 aa):
MSDLQQRVEALYRSDVRGSVLLIVCLWVTILFVLLMTWPYIPDGGIKLVVAVAAAAVLIFNTAAILA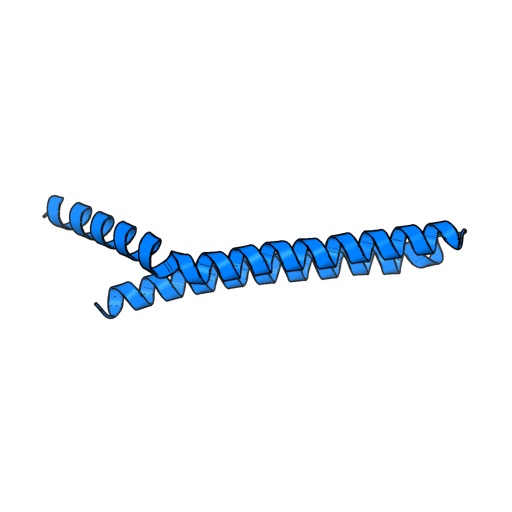MLNHYKEDKDFIYGLDIKNADAARNRQS